Protein AF-A0A537BKF6-F1 (afdb_monomer)

Radius of gyration: 25.36 Å; Cα contacts (8 Å, |Δi|>4): 64; chains: 1; bounding box: 53×15×83 Å

Solvent-accessible surface area (backbone atoms only — not comparable to full-atom values): 5418 Å² total; per-residue (Å²): 111,71,69,60,54,54,53,51,53,52,52,52,53,51,52,51,57,51,52,52,51,50,52,53,34,53,50,29,45,52,51,20,50,52,35,44,48,53,31,52,53,46,51,52,50,51,61,65,56,69,58,73,54,93,86,20,57,80,49,71,56,97,90,40,78,39,70,37,67,67,43,53,52,52,51,52,52,51,52,54,52,45,52,56,29,46,55,48,20,51,50,28,45,48,54,27,61,76,62,108

Nearest PDB structures (foldseek):
  1fxk-assembly1_B  TM=7.213E-01  e=6.789E-01  Methanothermobacter thermautotrophicus
  2zqm-assembly1_A  TM=7.626E-01  e=1.080E+00  Thermococcus sp. JCM 11816
  2zdi-assembly1_B-2  TM=4.746E-01 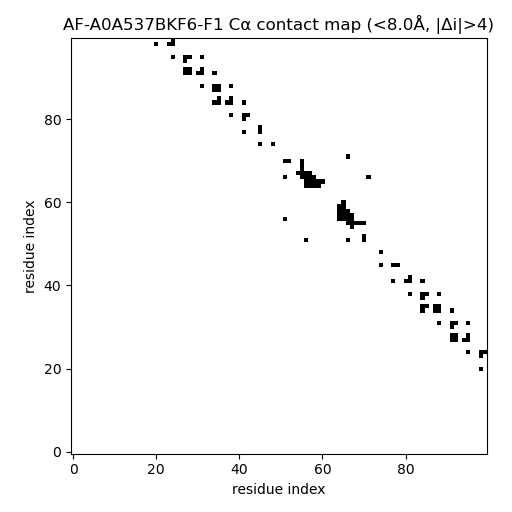 e=2.509E-01  Pyrococcus horikoshii
  3aei-assembly1_A  TM=4.182E-01  e=4.559E-01  Thermococcus sp. JCM 11816

pLDDT: mean 90.97, std 10.22, range [59.91, 98.69]

Mean predicted aligned error: 6.75 Å

Structure (mmCIF, N/CA/C/O backbone):
data_AF-A0A537BKF6-F1
#
_entry.id   AF-A0A537BKF6-F1
#
loop_
_atom_site.group_PDB
_atom_site.id
_atom_site.type_symbol
_atom_site.label_atom_id
_atom_site.label_alt_id
_atom_site.label_comp_id
_atom_site.label_asym_id
_atom_site.label_entity_id
_atom_site.label_seq_id
_atom_site.pdbx_PDB_ins_code
_atom_site.Cartn_x
_atom_site.Cartn_y
_atom_site.Cartn_z
_atom_site.occupancy
_atom_site.B_iso_or_equiv
_atom_site.auth_seq_id
_atom_site.auth_comp_id
_atom_site.auth_asym_id
_atom_site.auth_atom_id
_atom_site.pdbx_PDB_model_num
ATOM 1 N N . MET A 1 1 ? 32.869 -2.045 -50.449 1.00 62.41 1 MET A N 1
ATOM 2 C CA . MET A 1 1 ? 31.410 -1.801 -50.345 1.00 62.41 1 MET A CA 1
ATOM 3 C C . MET A 1 1 ? 30.706 -2.764 -49.386 1.00 62.41 1 MET A C 1
ATOM 5 O O . MET A 1 1 ? 30.147 -2.280 -48.417 1.00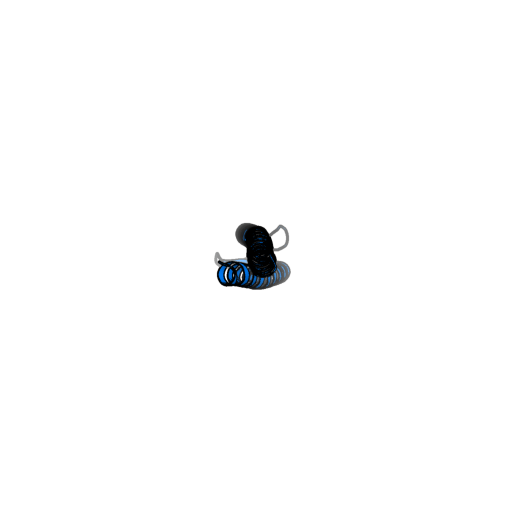 62.41 1 MET A O 1
ATOM 9 N N . LYS A 1 2 ? 30.803 -4.097 -49.542 1.00 59.91 2 LYS A N 1
ATOM 10 C CA . LYS A 1 2 ? 30.137 -5.064 -48.632 1.00 59.91 2 LYS A CA 1
ATOM 11 C C . LYS A 1 2 ? 30.490 -4.902 -47.138 1.00 59.91 2 LYS A C 1
ATOM 13 O O . LYS A 1 2 ? 29.599 -4.938 -46.305 1.00 59.91 2 LYS A O 1
ATOM 18 N N . ARG A 1 3 ? 31.760 -4.646 -46.792 1.00 63.97 3 ARG A N 1
ATOM 19 C CA . ARG A 1 3 ? 32.198 -4.458 -45.389 1.00 63.97 3 ARG A CA 1
ATOM 20 C C . ARG A 1 3 ? 31.597 -3.219 -44.705 1.00 63.97 3 ARG A C 1
ATOM 22 O O . ARG A 1 3 ? 31.298 -3.283 -43.524 1.00 63.97 3 ARG A O 1
ATOM 29 N N . LEU A 1 4 ? 31.377 -2.128 -45.445 1.00 68.06 4 LEU A N 1
ATOM 30 C CA . LEU A 1 4 ? 30.764 -0.905 -44.906 1.00 68.06 4 LEU A CA 1
ATOM 31 C C . LEU A 1 4 ? 29.270 -1.098 -44.619 1.00 68.06 4 LEU A C 1
ATOM 33 O O . LEU A 1 4 ? 28.790 -0.634 -43.595 1.00 68.06 4 LEU A O 1
ATOM 37 N N . VAL A 1 5 ? 28.562 -1.850 -45.468 1.00 69.75 5 VAL A N 1
ATOM 38 C CA . VAL A 1 5 ? 27.145 -2.192 -45.251 1.00 69.75 5 VAL A CA 1
ATOM 39 C C . VAL A 1 5 ? 26.969 -3.059 -43.999 1.00 69.75 5 VAL A C 1
ATOM 41 O O . VAL A 1 5 ? 26.078 -2.797 -43.201 1.00 69.75 5 VAL A O 1
ATOM 44 N N . PHE A 1 6 ? 27.853 -4.038 -43.772 1.00 65.94 6 PHE A N 1
ATOM 45 C CA . PHE A 1 6 ? 27.814 -4.869 -42.560 1.00 65.94 6 PHE A CA 1
ATOM 46 C C . PHE A 1 6 ? 28.073 -4.075 -41.272 1.00 65.94 6 PHE A C 1
ATOM 48 O O . PHE A 1 6 ? 27.378 -4.287 -40.283 1.00 65.94 6 PHE A O 1
ATOM 55 N N . VAL A 1 7 ? 29.031 -3.140 -41.281 1.00 71.38 7 VAL A N 1
ATOM 56 C CA . VAL A 1 7 ? 29.302 -2.268 -40.121 1.00 71.38 7 VAL A CA 1
ATOM 57 C C . VAL A 1 7 ? 28.112 -1.350 -39.833 1.00 71.38 7 VAL A C 1
ATOM 59 O O . VAL A 1 7 ? 27.737 -1.176 -38.678 1.00 71.38 7 VAL A O 1
ATOM 62 N N . PHE A 1 8 ? 27.474 -0.813 -40.875 1.00 72.12 8 PHE A N 1
ATOM 63 C CA . PHE A 1 8 ? 26.306 0.053 -40.722 1.00 72.12 8 PHE A CA 1
ATOM 64 C C . PHE A 1 8 ? 25.084 -0.700 -40.168 1.00 72.12 8 PHE A C 1
ATOM 66 O O . PHE A 1 8 ? 24.394 -0.186 -39.293 1.00 72.12 8 PHE A O 1
ATOM 73 N N . LEU A 1 9 ? 24.851 -1.940 -40.616 1.00 71.81 9 LEU A N 1
ATOM 74 C CA . LEU A 1 9 ? 23.779 -2.798 -40.095 1.00 71.81 9 LEU A CA 1
ATOM 75 C C . LEU A 1 9 ? 23.996 -3.184 -38.623 1.00 71.81 9 LEU A C 1
ATOM 77 O O . LEU A 1 9 ? 23.045 -3.179 -37.847 1.00 71.81 9 LEU A O 1
ATOM 81 N N . LEU A 1 10 ? 25.240 -3.466 -38.221 1.00 70.94 10 LEU A N 1
ATOM 82 C CA . LEU A 1 10 ? 25.589 -3.740 -36.821 1.00 70.94 10 LEU A CA 1
ATOM 83 C C . LEU A 1 10 ? 25.362 -2.518 -35.921 1.00 70.94 10 LEU A C 1
ATOM 85 O O . LEU A 1 10 ? 24.764 -2.652 -34.856 1.00 70.94 10 LEU A O 1
ATOM 89 N N . LEU A 1 11 ? 25.774 -1.326 -36.363 1.00 71.25 11 LEU A N 1
ATOM 90 C CA . LEU A 1 11 ? 25.553 -0.083 -35.617 1.00 71.25 11 LEU A CA 1
ATOM 91 C C . LEU A 1 11 ? 24.059 0.230 -35.460 1.00 71.25 11 LEU A C 1
ATOM 93 O O . LEU A 1 11 ? 23.609 0.543 -34.357 1.00 71.25 11 LEU A O 1
ATOM 97 N N . ALA A 1 12 ? 23.276 0.079 -36.530 1.00 72.31 12 ALA A N 1
ATOM 98 C CA . ALA A 1 12 ? 21.831 0.283 -36.484 1.00 72.31 12 ALA A CA 1
ATOM 99 C C . ALA A 1 12 ? 21.134 -0.698 -35.522 1.00 72.31 12 ALA A C 1
ATOM 101 O O . ALA A 1 12 ? 20.289 -0.281 -34.734 1.00 72.31 12 ALA A O 1
ATOM 102 N N . ALA A 1 13 ? 21.531 -1.977 -35.523 1.00 74.00 13 ALA A N 1
ATOM 103 C CA . ALA A 1 13 ? 20.989 -2.976 -34.601 1.00 74.00 13 ALA A CA 1
ATOM 104 C C . ALA A 1 13 ? 21.317 -2.654 -33.131 1.00 74.00 13 ALA A C 1
ATOM 106 O O . ALA A 1 13 ? 20.447 -2.754 -32.267 1.00 74.00 13 ALA A O 1
ATOM 107 N N . THR A 1 14 ? 22.544 -2.200 -32.840 1.00 78.69 14 THR A N 1
ATOM 108 C CA . THR A 1 14 ? 22.911 -1.788 -31.474 1.00 78.69 14 THR A CA 1
ATOM 109 C C . THR A 1 14 ? 22.127 -0.566 -31.004 1.00 78.69 14 THR A C 1
ATOM 111 O O . THR A 1 14 ? 21.655 -0.557 -29.869 1.00 78.69 14 THR A O 1
ATOM 114 N N . ALA A 1 15 ? 21.923 0.426 -31.877 1.00 76.81 15 ALA A N 1
ATOM 115 C CA . ALA A 1 15 ? 21.154 1.622 -31.553 1.00 76.81 15 ALA A CA 1
ATOM 116 C C . ALA A 1 15 ? 19.679 1.296 -31.269 1.00 76.81 15 ALA A C 1
ATOM 118 O O . ALA A 1 15 ? 19.124 1.802 -30.297 1.00 76.81 15 ALA A O 1
ATOM 119 N N . LEU A 1 16 ? 19.070 0.399 -32.055 1.00 79.06 16 LEU A N 1
ATOM 120 C CA . LEU A 1 16 ? 17.694 -0.044 -31.826 1.00 79.06 16 LEU A CA 1
ATOM 121 C C . LEU A 1 16 ? 17.551 -0.775 -30.480 1.00 79.06 16 LEU A C 1
ATOM 123 O O . LEU A 1 16 ? 16.690 -0.421 -29.682 1.00 79.06 16 LEU A O 1
ATOM 127 N N . SER A 1 17 ? 18.462 -1.706 -30.174 1.00 78.12 17 SER A N 1
ATOM 128 C CA . SER A 1 17 ? 18.454 -2.438 -28.895 1.00 78.12 17 SER A CA 1
ATOM 129 C C . SER A 1 17 ? 18.697 -1.546 -27.668 1.00 78.12 17 SER A C 1
ATOM 131 O O . SER A 1 17 ? 18.241 -1.846 -26.566 1.00 78.12 17 SER A O 1
ATOM 133 N N . ALA A 1 18 ? 19.444 -0.449 -27.832 1.00 79.06 18 ALA A N 1
ATOM 134 C CA . ALA A 1 18 ? 19.650 0.531 -26.773 1.00 79.06 18 ALA A CA 1
ATOM 135 C C . ALA A 1 18 ? 18.380 1.360 -26.535 1.00 79.06 18 ALA A C 1
ATOM 137 O O . ALA A 1 18 ? 18.016 1.586 -25.385 1.00 79.06 18 ALA A O 1
ATOM 138 N N . GLN A 1 19 ? 17.687 1.752 -27.608 1.00 83.38 19 GLN A N 1
ATOM 139 C CA . GLN A 1 19 ? 16.435 2.503 -27.526 1.00 83.38 19 GLN A CA 1
ATOM 140 C C . GLN A 1 19 ? 15.316 1.689 -26.861 1.00 83.38 19 GLN A C 1
ATOM 142 O O . GLN A 1 19 ? 14.604 2.217 -26.011 1.00 83.38 19 GLN A O 1
ATOM 147 N N .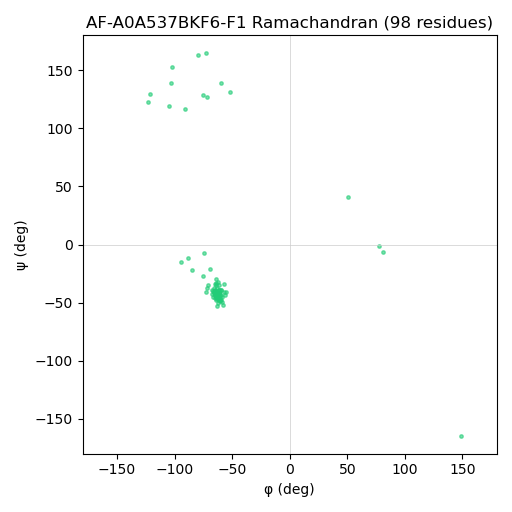 GLU A 1 20 ? 15.183 0.407 -27.210 1.00 86.12 20 GLU A N 1
ATOM 148 C CA . GLU A 1 20 ? 14.208 -0.500 -26.585 1.00 86.12 20 GLU A CA 1
ATOM 149 C C . GLU A 1 20 ? 14.470 -0.651 -25.082 1.00 86.12 20 GLU A C 1
ATOM 151 O O . GLU A 1 20 ? 13.561 -0.460 -24.280 1.00 86.12 20 GLU A O 1
ATOM 156 N N . ARG A 1 21 ? 15.731 -0.868 -24.678 1.00 86.75 21 ARG A N 1
ATOM 157 C CA . ARG A 1 21 ? 16.092 -0.952 -23.253 1.00 86.75 21 ARG A CA 1
ATOM 158 C C . ARG A 1 21 ? 15.810 0.332 -22.478 1.00 86.75 21 ARG A C 1
ATOM 160 O O . ARG A 1 21 ? 15.381 0.251 -21.334 1.00 86.75 21 ARG A O 1
ATOM 167 N N . MET A 1 22 ? 16.050 1.500 -23.077 1.00 87.06 22 MET A N 1
ATOM 168 C CA . MET A 1 22 ? 15.700 2.777 -22.445 1.00 87.06 22 MET A CA 1
ATOM 169 C C . MET A 1 22 ? 14.185 2.907 -22.255 1.00 87.06 22 MET A C 1
ATOM 171 O O . MET A 1 22 ? 13.745 3.279 -21.174 1.00 87.06 22 MET A O 1
ATOM 175 N N . SER A 1 23 ? 13.393 2.528 -23.263 1.00 92.44 23 SER A N 1
ATOM 176 C CA . SER A 1 23 ? 11.929 2.528 -23.161 1.00 92.44 23 SER A CA 1
ATOM 177 C C . SER A 1 23 ? 11.418 1.566 -22.082 1.00 92.44 23 SER A C 1
ATOM 179 O O . SER A 1 23 ? 10.508 1.916 -21.334 1.00 92.44 23 SER A O 1
ATOM 181 N N . ASP A 1 24 ? 11.996 0.368 -21.985 1.00 94.50 24 ASP A N 1
ATOM 182 C CA . ASP A 1 24 ? 11.634 -0.617 -20.960 1.00 94.50 24 ASP A CA 1
ATOM 183 C C . ASP A 1 24 ? 12.002 -0.137 -19.550 1.00 94.50 24 ASP A C 1
ATOM 185 O O . ASP A 1 24 ? 11.256 -0.371 -18.596 1.00 94.50 24 ASP A O 1
ATOM 189 N N . LEU A 1 25 ? 13.141 0.549 -19.414 1.0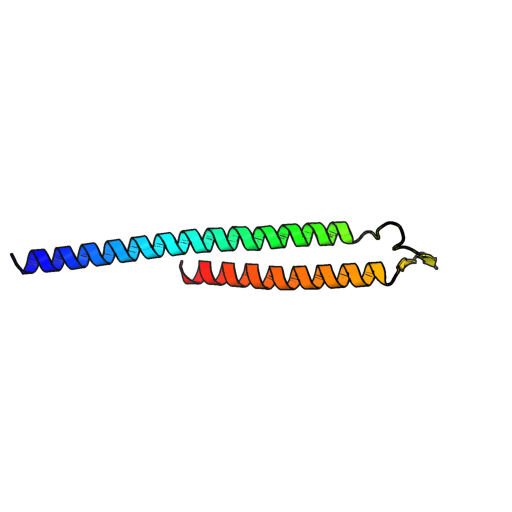0 96.44 25 LEU A N 1
ATOM 190 C CA . LEU A 1 25 ? 13.592 1.130 -18.153 1.00 96.44 25 LEU A CA 1
ATOM 191 C C . LEU A 1 25 ? 12.666 2.264 -17.692 1.00 96.44 25 LEU A C 1
ATOM 193 O O . LEU A 1 25 ? 12.286 2.286 -16.520 1.00 96.44 25 LEU A O 1
ATOM 197 N N . ASP A 1 26 ? 12.285 3.169 -18.598 1.00 96.75 26 ASP A N 1
ATOM 198 C CA . ASP A 1 26 ? 11.358 4.270 -18.307 1.00 96.75 26 ASP A CA 1
ATOM 199 C C . ASP A 1 26 ? 9.979 3.735 -17.897 1.00 96.75 26 ASP A C 1
ATOM 201 O O . ASP A 1 26 ? 9.403 4.184 -16.904 1.00 96.75 26 ASP A O 1
ATOM 205 N N . GLN A 1 27 ? 9.476 2.713 -18.599 1.00 97.44 27 GLN A N 1
ATOM 206 C CA . GLN A 1 27 ? 8.220 2.062 -18.233 1.00 97.44 27 GLN A CA 1
ATOM 207 C C . GLN A 1 27 ? 8.307 1.403 -16.850 1.00 97.44 27 GLN A C 1
ATOM 209 O O . GLN A 1 27 ? 7.421 1.596 -16.021 1.00 97.44 27 GLN A O 1
ATOM 214 N N . ALA A 1 28 ? 9.383 0.661 -16.569 1.00 97.75 28 ALA A N 1
ATOM 215 C CA . ALA A 1 28 ? 9.562 0.012 -15.272 1.00 97.75 28 ALA A CA 1
ATOM 216 C C . ALA A 1 28 ? 9.700 1.023 -14.122 1.00 97.75 28 ALA A C 1
ATOM 218 O O . ALA A 1 28 ? 9.237 0.755 -13.011 1.00 97.75 28 ALA A O 1
ATOM 219 N N . TYR A 1 29 ? 10.304 2.186 -14.381 1.00 98.00 29 TYR A N 1
ATOM 220 C CA . TYR A 1 29 ? 10.340 3.287 -13.424 1.00 98.00 29 TYR A CA 1
ATOM 221 C C . TYR A 1 29 ? 8.936 3.827 -13.128 1.00 98.00 29 TYR A C 1
ATOM 223 O O . TYR A 1 29 ? 8.579 3.987 -11.959 1.00 98.00 29 TYR A O 1
ATOM 231 N N . GLU A 1 30 ? 8.127 4.084 -14.160 1.00 98.38 30 GLU A N 1
ATOM 232 C CA . GLU A 1 30 ? 6.758 4.573 -13.977 1.00 98.38 30 GLU A CA 1
ATOM 233 C C . GLU A 1 30 ? 5.873 3.553 -13.252 1.00 98.38 30 GLU A C 1
ATOM 235 O O . GLU A 1 30 ? 5.142 3.931 -12.335 1.00 98.38 30 GLU A O 1
ATOM 240 N N . ASP A 1 31 ? 5.999 2.264 -13.576 1.00 98.00 31 ASP A N 1
ATOM 241 C CA . ASP A 1 31 ? 5.295 1.185 -12.876 1.00 98.00 31 ASP A CA 1
ATOM 242 C C . ASP A 1 31 ? 5.674 1.158 -11.383 1.00 98.00 31 ASP A C 1
ATOM 244 O O . ASP A 1 31 ? 4.803 1.143 -10.509 1.00 98.00 31 ASP A O 1
ATOM 248 N N . ALA A 1 32 ? 6.974 1.231 -11.070 1.00 98.38 32 ALA A N 1
ATOM 249 C CA . ALA A 1 32 ? 7.459 1.287 -9.691 1.00 98.38 32 ALA A CA 1
ATOM 250 C C . ALA A 1 32 ? 6.953 2.534 -8.955 1.00 98.38 32 ALA A C 1
ATOM 252 O O . ALA A 1 32 ? 6.524 2.452 -7.801 1.00 98.38 32 ALA A O 1
ATOM 253 N N . ARG A 1 33 ? 6.942 3.692 -9.624 1.00 98.44 33 ARG A N 1
ATOM 254 C CA . ARG A 1 33 ? 6.398 4.932 -9.066 1.00 98.44 33 ARG A CA 1
ATOM 255 C C . ARG A 1 33 ? 4.916 4.775 -8.726 1.00 98.44 33 ARG A C 1
ATOM 257 O O . ARG A 1 33 ? 4.517 5.155 -7.628 1.00 98.44 33 ARG A O 1
ATOM 264 N N . VAL A 1 34 ? 4.111 4.224 -9.636 1.00 98.50 34 VAL A N 1
ATOM 265 C CA . VAL A 1 34 ? 2.665 4.035 -9.443 1.00 98.50 34 VAL A CA 1
ATOM 266 C C . VAL A 1 34 ? 2.379 3.081 -8.284 1.00 98.50 34 VAL A C 1
ATOM 268 O O . VAL A 1 34 ? 1.657 3.462 -7.359 1.00 98.50 34 VAL A O 1
ATOM 271 N N . GLU A 1 35 ? 2.970 1.886 -8.280 1.00 98.31 35 GLU A N 1
ATOM 272 C CA . GLU A 1 35 ? 2.700 0.877 -7.245 1.00 98.31 35 GLU A CA 1
ATOM 273 C C . GLU A 1 35 ? 3.175 1.334 -5.861 1.00 98.31 35 GLU A C 1
ATOM 275 O O . GLU A 1 35 ? 2.470 1.174 -4.862 1.00 98.31 35 GLU A O 1
ATOM 280 N N . CYS A 1 36 ? 4.337 1.985 -5.777 1.00 98.44 36 CYS A N 1
ATOM 281 C CA . CYS A 1 36 ? 4.843 2.477 -4.500 1.00 98.44 36 CYS A CA 1
ATOM 282 C C . CYS A 1 36 ? 4.104 3.733 -4.007 1.00 98.44 36 CYS A C 1
ATOM 284 O O . CYS A 1 36 ? 4.015 3.951 -2.797 1.00 98.44 36 CYS A O 1
ATOM 286 N N . THR A 1 37 ? 3.529 4.551 -4.896 1.00 98.56 37 THR A N 1
ATOM 287 C CA . THR A 1 37 ? 2.573 5.595 -4.489 1.00 98.56 37 THR A CA 1
ATOM 288 C C . THR A 1 37 ? 1.283 4.973 -3.954 1.00 98.56 37 THR A C 1
ATOM 290 O O . THR A 1 37 ? 0.814 5.394 -2.898 1.00 98.56 37 THR A O 1
ATOM 293 N N . ALA A 1 38 ? 0.752 3.934 -4.604 1.00 97.81 38 ALA A N 1
ATOM 294 C CA . ALA A 1 38 ? -0.444 3.238 -4.131 1.00 97.81 38 ALA A CA 1
ATOM 295 C C . ALA A 1 38 ? -0.243 2.602 -2.742 1.00 97.81 38 ALA A C 1
ATOM 297 O O . ALA A 1 38 ? -1.137 2.676 -1.896 1.00 97.81 38 ALA A O 1
ATOM 298 N N . LEU A 1 39 ? 0.942 2.036 -2.473 1.00 98.62 39 LEU A N 1
ATOM 299 C CA . LEU A 1 39 ? 1.315 1.556 -1.139 1.00 98.62 39 LEU A CA 1
ATOM 300 C C . LEU A 1 39 ? 1.258 2.684 -0.098 1.00 98.62 39 LEU A C 1
ATOM 302 O O . LEU A 1 39 ? 0.605 2.525 0.931 1.00 98.62 39 LEU A O 1
ATOM 306 N N . LYS A 1 40 ? 1.873 3.840 -0.376 1.00 98.38 40 LYS A N 1
ATOM 307 C CA . LYS A 1 40 ? 1.857 4.993 0.544 1.00 98.38 40 LYS A CA 1
ATOM 308 C C . LYS A 1 40 ? 0.441 5.491 0.832 1.00 98.38 40 LYS A C 1
ATOM 3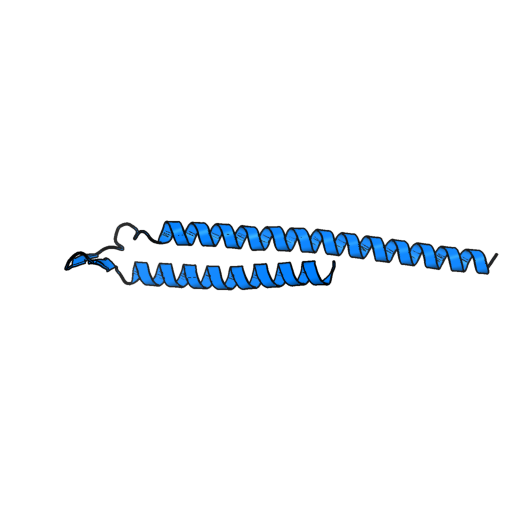10 O O . LYS A 1 40 ? 0.124 5.830 1.972 1.00 98.38 40 LYS A O 1
ATOM 315 N N . ASP A 1 41 ? -0.423 5.509 -0.178 1.00 98.00 41 ASP A N 1
ATOM 316 C CA . ASP A 1 41 ? -1.824 5.895 -0.006 1.00 98.00 41 ASP A CA 1
ATOM 317 C C . ASP A 1 41 ? -2.576 4.906 0.896 1.00 98.00 41 ASP A C 1
ATOM 319 O O . ASP A 1 41 ? -3.375 5.317 1.741 1.00 98.00 41 ASP A O 1
ATOM 323 N N . LEU A 1 42 ? -2.314 3.602 0.762 1.00 98.06 42 LEU A N 1
ATOM 324 C CA . LEU A 1 42 ? -2.877 2.579 1.648 1.00 98.06 42 LEU A CA 1
ATOM 325 C C . LEU A 1 42 ? -2.330 2.683 3.075 1.00 98.06 42 LEU A C 1
ATOM 327 O O . LEU A 1 42 ? -3.103 2.558 4.026 1.00 98.06 42 LEU A O 1
ATOM 331 N N . GLU A 1 43 ? -1.042 2.980 3.252 1.00 98.19 43 GLU A N 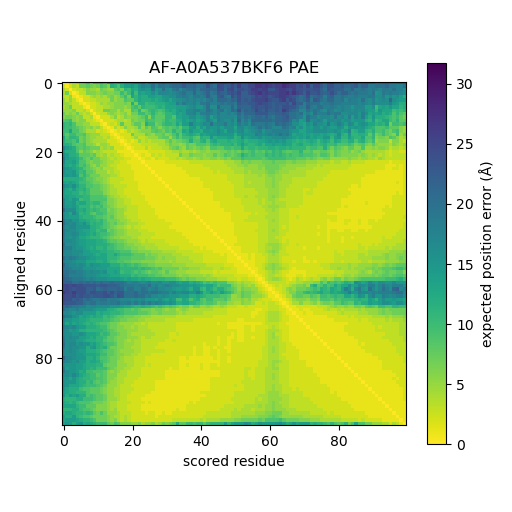1
ATOM 332 C CA . GLU A 1 43 ? -0.443 3.221 4.571 1.00 98.19 43 GLU A CA 1
ATOM 333 C C . GLU A 1 43 ? -1.104 4.416 5.267 1.00 98.19 43 GLU A C 1
ATOM 335 O O . GLU A 1 43 ? -1.482 4.328 6.440 1.00 98.19 43 GLU A O 1
ATOM 340 N N . ALA A 1 44 ? -1.341 5.503 4.526 1.00 97.88 44 ALA A N 1
ATOM 341 C CA . ALA A 1 44 ? -2.061 6.668 5.027 1.00 97.88 44 ALA A CA 1
ATOM 342 C C . ALA A 1 44 ? -3.509 6.326 5.413 1.00 97.88 44 ALA A C 1
ATOM 344 O O . ALA A 1 44 ? -3.978 6.725 6.483 1.00 97.88 44 ALA A O 1
ATOM 345 N N . ARG A 1 45 ? -4.215 5.544 4.584 1.00 95.81 45 ARG A N 1
ATOM 346 C CA . ARG A 1 45 ? -5.574 5.065 4.893 1.00 95.81 45 ARG A CA 1
ATOM 347 C C . ARG A 1 45 ? -5.596 4.193 6.142 1.00 95.81 45 ARG A C 1
ATOM 349 O O . ARG A 1 45 ? -6.497 4.352 6.961 1.00 95.81 45 ARG A O 1
ATOM 356 N N . ARG A 1 46 ? -4.615 3.306 6.320 1.00 96.88 46 ARG A N 1
ATOM 357 C CA . ARG A 1 46 ? -4.494 2.469 7.520 1.00 96.88 46 ARG A CA 1
ATOM 358 C C . ARG A 1 46 ? -4.278 3.309 8.770 1.00 96.88 46 ARG A C 1
ATOM 360 O O . ARG A 1 46 ? -4.895 3.026 9.793 1.00 96.88 46 ARG A O 1
ATOM 367 N N . GLU A 1 47 ? -3.437 4.339 8.707 1.00 96.69 47 GLU A N 1
ATOM 368 C CA . GLU A 1 47 ? -3.210 5.218 9.858 1.00 96.69 47 GLU A CA 1
ATOM 369 C C . GLU A 1 47 ? -4.489 5.972 10.245 1.00 96.69 47 GLU A C 1
ATOM 371 O O . GLU A 1 47 ? -4.880 5.977 11.411 1.00 96.69 47 GLU A O 1
ATOM 376 N N . GLN A 1 48 ? -5.206 6.518 9.260 1.00 95.44 48 GLN A N 1
ATOM 377 C CA . GLN A 1 48 ? -6.510 7.160 9.474 1.00 95.44 48 GLN A CA 1
ATOM 378 C C . GLN A 1 48 ? -7.556 6.179 10.024 1.00 95.44 48 GLN A C 1
ATOM 380 O O . GLN A 1 48 ? -8.401 6.542 10.839 1.00 95.44 48 GLN A O 1
ATOM 385 N N . ALA A 1 49 ? -7.482 4.918 9.603 1.00 95.00 49 ALA A N 1
ATOM 386 C CA . ALA A 1 49 ? -8.390 3.854 9.997 1.00 95.00 49 ALA A CA 1
ATOM 387 C C . ALA A 1 49 ? -8.185 3.332 11.426 1.00 95.00 49 ALA A C 1
ATOM 389 O O . ALA A 1 49 ? -9.011 2.521 11.861 1.00 95.00 49 ALA A O 1
ATOM 390 N N . ARG A 1 50 ? -7.129 3.758 12.140 1.00 94.25 50 ARG A N 1
ATOM 391 C CA . ARG A 1 50 ? -6.871 3.367 13.538 1.00 94.25 50 ARG A CA 1
ATOM 392 C C . ARG A 1 50 ? -7.970 3.832 14.482 1.00 94.25 50 ARG A C 1
ATOM 394 O O . ARG A 1 50 ? -8.254 3.145 15.460 1.00 94.25 50 ARG A O 1
ATOM 401 N N . GLU A 1 51 ? -8.587 4.976 14.196 1.00 94.25 51 GLU A N 1
ATOM 402 C CA . GLU A 1 51 ? -9.749 5.412 14.959 1.00 94.25 51 GLU A CA 1
ATOM 403 C C . GLU A 1 51 ? -10.979 4.582 14.538 1.00 94.25 51 GLU A C 1
ATOM 405 O O . GLU A 1 51 ? -11.270 4.447 13.343 1.00 94.25 51 GLU A O 1
ATOM 410 N N . PRO A 1 52 ? -11.711 3.988 15.495 1.00 94.38 52 PRO A N 1
ATOM 411 C CA . PRO A 1 52 ? -12.965 3.309 15.207 1.00 94.38 52 PRO A CA 1
ATOM 412 C C . PRO A 1 52 ? -13.998 4.255 14.593 1.00 94.38 52 PRO A C 1
ATOM 414 O O . PRO A 1 52 ? -14.195 5.377 15.057 1.00 94.38 52 PRO A O 1
ATOM 417 N N . LEU A 1 53 ? -14.726 3.765 13.594 1.00 94.62 53 LEU A N 1
ATOM 418 C CA . LEU A 1 53 ? -15.844 4.492 13.004 1.00 94.62 53 LEU A CA 1
ATOM 419 C C . LEU A 1 53 ? -17.061 4.505 13.951 1.00 94.62 53 LEU A C 1
ATOM 421 O O . LEU A 1 53 ? -17.153 3.693 14.882 1.00 94.62 53 LEU A O 1
ATOM 425 N N . PRO A 1 54 ? -18.054 5.380 13.708 1.00 93.25 54 PRO A N 1
ATOM 426 C CA . PRO A 1 54 ? -19.323 5.322 14.422 1.00 93.25 54 PRO A CA 1
ATOM 427 C C . PRO A 1 54 ? -19.948 3.919 14.369 1.00 93.25 54 PRO A C 1
ATOM 429 O O . PRO A 1 54 ? -20.033 3.291 13.313 1.00 93.25 54 PRO A O 1
ATOM 432 N N . GLY A 1 55 ? -20.371 3.415 15.531 1.00 92.75 55 GLY A N 1
ATOM 433 C CA . GLY A 1 55 ? -20.934 2.068 15.680 1.00 92.75 55 GLY A CA 1
ATOM 434 C C . GLY A 1 55 ? -19.901 0.942 15.783 1.00 92.75 55 GLY A C 1
ATOM 435 O O . GLY A 1 55 ? -20.274 -0.186 16.084 1.00 92.75 55 GLY A O 1
ATOM 436 N N . GLU A 1 56 ? -18.609 1.223 15.597 1.00 94.94 56 GLU A N 1
ATOM 437 C CA . GLU A 1 56 ? -17.553 0.226 15.796 1.00 94.94 56 GLU A CA 1
ATOM 438 C C . GLU A 1 56 ? -17.022 0.175 17.234 1.00 94.94 56 GLU A C 1
ATOM 440 O O . GLU A 1 56 ? -16.318 -0.768 17.604 1.00 94.94 56 GLU A O 1
ATOM 445 N N . ARG A 1 57 ? -17.380 1.167 18.052 1.00 95.00 57 ARG A N 1
ATOM 446 C CA . ARG A 1 57 ? -17.040 1.280 19.471 1.00 95.00 57 ARG A CA 1
ATOM 447 C C . ARG A 1 57 ? -18.268 0.941 20.316 1.00 95.00 57 ARG A C 1
ATOM 449 O O . ARG A 1 57 ? -19.281 1.627 20.233 1.00 95.00 57 ARG A O 1
ATOM 456 N N . LEU A 1 58 ? -18.158 -0.094 21.149 1.00 90.44 58 LEU A N 1
ATOM 457 C CA . LEU A 1 58 ? -19.219 -0.516 22.077 1.00 90.44 58 LEU A CA 1
ATOM 458 C C . LEU A 1 58 ? -19.193 0.257 23.401 1.00 90.44 58 LEU A C 1
ATOM 460 O O . LEU A 1 58 ? -20.191 0.304 24.110 1.00 90.44 58 LEU A O 1
ATOM 464 N N . GLY A 1 59 ? -18.046 0.836 23.754 1.00 88.12 59 GLY A N 1
ATOM 465 C CA . GLY A 1 59 ? -17.863 1.604 24.982 1.00 88.12 59 GLY A CA 1
ATOM 466 C C . GLY A 1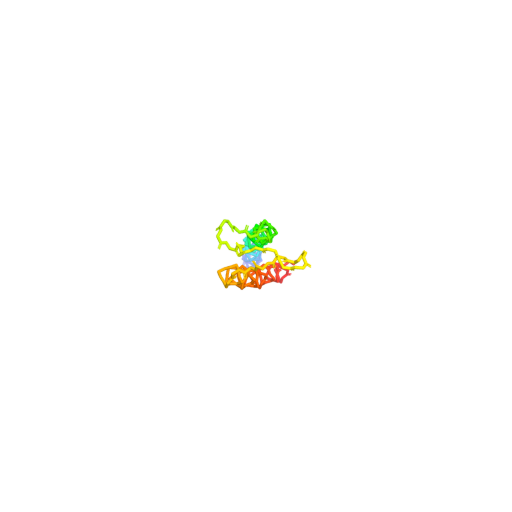 59 ? -16.440 1.493 25.514 1.00 88.12 59 GLY A C 1
ATOM 467 O O . GLY A 1 59 ? -15.537 1.038 24.810 1.00 88.12 59 GLY A O 1
ATOM 468 N N . THR A 1 60 ? -16.253 1.885 26.769 1.00 86.88 60 THR A N 1
ATOM 469 C CA . THR A 1 60 ? -14.965 1.816 27.469 1.00 86.88 60 THR A CA 1
ATOM 470 C C . THR A 1 60 ? -15.131 0.957 28.722 1.00 86.88 60 THR A C 1
ATOM 472 O O . THR A 1 60 ? -16.052 1.181 29.500 1.00 86.88 60 THR A O 1
ATOM 475 N N . VAL A 1 61 ? -14.253 -0.025 28.933 1.00 83.38 61 VAL A N 1
ATOM 476 C CA . VAL A 1 61 ? -14.217 -0.873 30.137 1.00 83.38 61 VAL A CA 1
ATOM 477 C C . VAL A 1 61 ? -12.832 -0.746 30.761 1.00 83.38 61 VAL A C 1
ATOM 479 O O . VAL A 1 61 ? -11.832 -0.989 30.089 1.00 83.38 61 VAL A O 1
ATOM 482 N N . ALA A 1 62 ? -12.763 -0.331 32.031 1.00 85.31 62 ALA A N 1
ATOM 483 C CA . ALA A 1 62 ? -11.505 -0.112 32.759 1.00 85.31 62 ALA A CA 1
ATOM 484 C C . ALA A 1 62 ? -10.488 0.775 31.999 1.00 85.31 62 ALA A C 1
ATOM 486 O O . ALA A 1 62 ? -9.296 0.479 31.948 1.00 85.31 62 ALA A O 1
ATOM 487 N N . GLY A 1 63 ? -10.969 1.839 31.343 1.00 84.44 63 GLY A N 1
ATOM 488 C CA . GLY A 1 63 ? -10.132 2.756 30.556 1.00 84.44 63 GLY A CA 1
ATOM 489 C C . GLY A 1 63 ? -9.704 2.234 29.177 1.00 84.44 63 GLY A C 1
ATOM 490 O O . GLY A 1 63 ? -9.053 2.964 28.436 1.00 84.44 63 GLY A O 1
ATOM 491 N N . LYS A 1 64 ? -10.090 1.009 28.792 1.00 85.00 64 LYS A N 1
ATOM 492 C CA . LYS A 1 64 ? -9.821 0.437 27.463 1.00 85.00 64 LYS A CA 1
ATOM 493 C C . LYS A 1 64 ? -11.065 0.473 26.584 1.00 85.00 64 LYS A C 1
ATOM 495 O O . LYS A 1 64 ? -12.168 0.172 27.033 1.00 85.00 64 LYS A O 1
ATOM 500 N N . SER A 1 65 ? -10.877 0.811 25.313 1.00 87.31 65 SER A N 1
ATOM 501 C CA . SER A 1 65 ? -11.952 0.825 24.317 1.00 87.31 65 SER A CA 1
ATOM 502 C C . SER A 1 65 ? -12.370 -0.602 23.964 1.00 87.31 65 SER A C 1
ATOM 504 O O . SER A 1 65 ? -11.527 -1.410 23.580 1.00 87.31 65 SER A O 1
ATOM 506 N N . ARG A 1 66 ? -13.666 -0.913 24.052 1.00 92.75 66 ARG A N 1
ATOM 507 C CA . ARG A 1 66 ? -14.231 -2.162 23.534 1.00 92.75 66 ARG A CA 1
ATOM 508 C C . ARG A 1 66 ? -14.691 -1.935 22.100 1.00 92.75 66 ARG A C 1
ATOM 510 O O . ARG A 1 66 ? -15.594 -1.133 21.856 1.00 92.75 66 ARG A O 1
ATOM 517 N N . LEU A 1 67 ? -14.064 -2.646 21.173 1.00 95.38 67 LEU A N 1
ATOM 518 C CA . LEU A 1 67 ? -14.341 -2.549 19.744 1.00 95.38 67 LEU A CA 1
ATOM 519 C C . LEU A 1 67 ? -15.202 -3.725 19.283 1.00 95.38 67 LEU A C 1
ATOM 521 O O . LEU A 1 67 ? -15.208 -4.794 19.894 1.00 95.38 67 LEU A O 1
ATOM 525 N N . THR A 1 68 ? -15.969 -3.489 18.230 1.00 95.88 68 THR A N 1
ATOM 526 C CA . THR A 1 68 ? -16.800 -4.498 17.567 1.00 95.88 68 THR A CA 1
ATOM 527 C C . THR A 1 68 ? -15.972 -5.376 16.636 1.00 95.88 68 THR A C 1
ATOM 529 O O . THR A 1 68 ? -14.898 -4.987 16.186 1.00 95.88 68 THR A O 1
ATOM 532 N N . GLU A 1 69 ? -16.525 -6.525 16.256 1.00 95.75 69 GLU A N 1
ATOM 533 C CA . GLU A 1 69 ? -15.975 -7.366 15.189 1.00 95.75 69 GLU A CA 1
ATOM 534 C C . GLU A 1 69 ? -15.843 -6.615 13.856 1.00 95.75 69 GLU A C 1
ATOM 536 O O . GLU A 1 69 ? -14.861 -6.799 13.146 1.00 95.75 69 GLU A O 1
ATOM 541 N N . LYS A 1 70 ? -16.765 -5.688 13.557 1.00 96.06 70 LYS A N 1
ATOM 542 C CA . LYS A 1 70 ? -16.708 -4.846 12.353 1.00 96.06 70 LYS A CA 1
ATOM 543 C C . LYS A 1 70 ? -15.408 -4.038 12.263 1.00 96.06 70 LYS A C 1
ATOM 545 O O . LYS A 1 70 ? -14.828 -3.963 11.183 1.00 96.06 70 LYS A O 1
ATOM 550 N N . TYR A 1 71 ? -14.935 -3.483 13.384 1.00 96.94 71 TYR A N 1
ATOM 551 C CA . TYR A 1 71 ? -13.632 -2.814 13.434 1.00 96.94 71 TYR A CA 1
ATOM 552 C C . TYR A 1 71 ? -12.518 -3.775 13.019 1.00 96.94 71 TYR A C 1
ATOM 554 O O . TYR A 1 71 ? -11.740 -3.465 12.124 1.00 96.94 71 TYR A O 1
ATOM 562 N N . PHE A 1 72 ? -12.462 -4.951 13.649 1.00 96.88 72 PHE A N 1
ATOM 563 C CA . PHE A 1 72 ? -11.395 -5.923 13.414 1.00 96.88 72 PHE A CA 1
ATOM 564 C C . PHE A 1 72 ? -11.419 -6.483 11.992 1.00 96.88 72 PHE A C 1
ATOM 566 O O . PHE A 1 72 ? -10.366 -6.575 11.372 1.00 96.88 72 PHE A O 1
ATOM 573 N N . ALA A 1 73 ? -12.598 -6.774 11.440 1.00 97.25 73 ALA A N 1
ATOM 574 C CA . ALA A 1 73 ? -12.745 -7.199 10.052 1.00 97.25 73 ALA A CA 1
ATOM 575 C C . ALA A 1 73 ? -12.212 -6.136 9.078 1.00 97.25 73 ALA A C 1
ATOM 577 O O . ALA A 1 73 ? -11.466 -6.452 8.156 1.00 97.25 73 ALA A O 1
ATOM 578 N N . ARG A 1 74 ? -12.526 -4.856 9.322 1.00 97.12 74 ARG A N 1
ATOM 579 C CA . ARG A 1 74 ? -12.006 -3.741 8.521 1.00 97.12 74 ARG A CA 1
ATOM 580 C C . ARG A 1 74 ? -10.488 -3.595 8.646 1.00 97.12 74 ARG A C 1
ATOM 582 O O . ARG A 1 74 ? -9.835 -3.359 7.636 1.00 97.12 74 ARG A O 1
ATOM 589 N N . GLN A 1 75 ? -9.928 -3.738 9.850 1.00 97.94 75 GLN A N 1
ATOM 590 C CA . GLN A 1 75 ? -8.471 -3.722 10.033 1.00 97.94 75 GLN A CA 1
ATOM 591 C C . GLN A 1 75 ? -7.801 -4.877 9.281 1.00 97.94 75 GLN A C 1
ATOM 593 O O . GLN A 1 75 ? -6.829 -4.641 8.575 1.00 97.94 75 GLN A O 1
ATOM 598 N N . ALA A 1 76 ? -8.357 -6.089 9.359 1.00 97.81 76 ALA A N 1
ATOM 599 C CA . ALA A 1 76 ? -7.818 -7.255 8.664 1.00 97.81 76 ALA A CA 1
ATOM 600 C C . ALA A 1 76 ? -7.814 -7.072 7.136 1.00 97.81 76 ALA A C 1
ATOM 602 O O . ALA A 1 76 ? -6.826 -7.392 6.481 1.00 97.81 76 ALA A O 1
ATOM 603 N N . MET A 1 77 ? -8.882 -6.498 6.567 1.00 97.44 77 MET A N 1
ATOM 604 C CA . MET A 1 77 ? -8.920 -6.166 5.137 1.00 97.44 77 MET A CA 1
ATOM 605 C C . MET A 1 77 ? -7.842 -5.143 4.756 1.00 97.44 77 MET A C 1
ATOM 607 O O . MET A 1 77 ? -7.137 -5.335 3.772 1.00 97.44 77 MET A O 1
ATOM 611 N N . LEU A 1 78 ? -7.669 -4.086 5.557 1.00 97.38 78 LEU A N 1
ATOM 612 C CA . LEU A 1 78 ? -6.631 -3.079 5.314 1.00 97.38 78 LEU A CA 1
ATOM 613 C C . LEU A 1 78 ? -5.216 -3.666 5.403 1.00 97.38 78 LEU A C 1
ATOM 615 O O . LEU A 1 78 ? -4.344 -3.274 4.633 1.00 97.38 78 LEU A O 1
ATOM 619 N N . GLU A 1 79 ? -4.981 -4.594 6.330 1.00 97.44 79 GLU A N 1
ATOM 620 C CA . GLU A 1 79 ? -3.703 -5.301 6.452 1.00 97.44 79 GLU A CA 1
ATOM 621 C C . GLU A 1 79 ? -3.430 -6.190 5.232 1.00 97.44 79 GLU A C 1
ATOM 623 O O . GLU A 1 79 ? -2.319 -6.173 4.705 1.00 97.44 79 GLU A O 1
ATOM 628 N N . GLN A 1 80 ? -4.443 -6.898 4.728 1.00 98.19 80 GLN A N 1
ATOM 629 C CA . GLN A 1 80 ? -4.324 -7.698 3.508 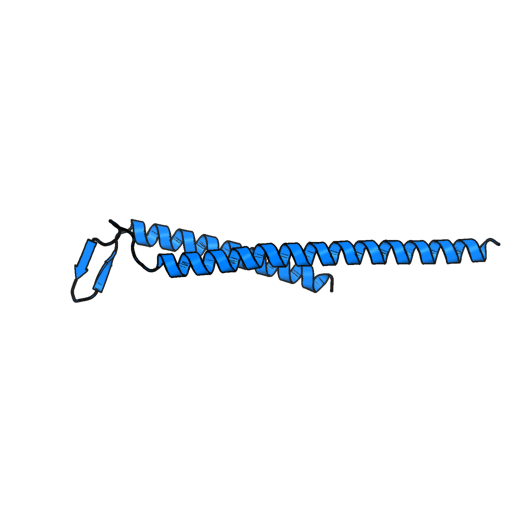1.00 98.19 80 GLN A CA 1
ATOM 630 C C . GLN A 1 80 ? -4.042 -6.834 2.266 1.00 98.19 80 GLN A C 1
ATOM 632 O O . GLN A 1 80 ? -3.194 -7.188 1.439 1.00 98.19 80 GLN A O 1
ATOM 637 N N . ASP A 1 81 ? -4.727 -5.696 2.138 1.00 97.75 81 ASP A N 1
ATOM 638 C CA . ASP A 1 81 ? -4.509 -4.747 1.043 1.00 97.75 81 ASP A CA 1
ATOM 639 C C . ASP A 1 81 ? -3.089 -4.165 1.087 1.00 97.75 81 ASP A C 1
ATOM 641 O O . ASP A 1 81 ? -2.436 -4.039 0.047 1.00 97.75 81 ASP A O 1
ATOM 645 N N . LEU A 1 82 ? -2.595 -3.849 2.290 1.00 98.31 82 LEU A N 1
ATOM 646 C CA . LEU A 1 82 ? -1.234 -3.364 2.513 1.00 98.31 82 LEU A CA 1
ATOM 647 C C . LEU A 1 82 ? -0.177 -4.395 2.132 1.00 98.31 82 LEU A C 1
ATOM 649 O O . LEU A 1 82 ? 0.792 -4.033 1.469 1.00 98.31 82 LEU A O 1
ATOM 653 N N . GLU A 1 83 ? -0.353 -5.654 2.532 1.00 98.31 83 GLU A N 1
ATOM 654 C CA . GLU A 1 83 ? 0.587 -6.718 2.173 1.00 98.31 83 GLU A CA 1
ATOM 655 C C . GLU A 1 83 ? 0.657 -6.883 0.656 1.00 98.31 83 GLU A C 1
ATOM 657 O O . GLU A 1 83 ? 1.726 -6.798 0.056 1.00 98.31 83 GLU A O 1
ATOM 662 N N . SER A 1 84 ? -0.509 -6.971 0.016 1.00 98.25 84 SER A N 1
ATOM 663 C CA . SER A 1 84 ? -0.600 -7.098 -1.438 1.00 98.25 84 SER A CA 1
ATOM 664 C C . SER A 1 84 ? 0.046 -5.906 -2.158 1.00 98.25 84 SER A C 1
ATOM 666 O O . SER A 1 84 ? 0.677 -6.068 -3.201 1.00 98.25 84 SER A O 1
ATOM 668 N N . ALA A 1 85 ? -0.120 -4.686 -1.637 1.00 98.38 85 ALA A N 1
ATOM 669 C CA . ALA A 1 85 ? 0.500 -3.488 -2.203 1.00 98.38 85 ALA A CA 1
ATOM 670 C C . ALA A 1 85 ? 2.015 -3.440 -1.981 1.00 98.38 85 ALA A C 1
ATOM 672 O O . ALA A 1 85 ? 2.742 -2.979 -2.864 1.00 98.38 85 ALA A O 1
ATOM 673 N N . ARG A 1 86 ? 2.498 -3.942 -0.840 1.00 98.62 86 ARG A N 1
ATOM 674 C CA . ARG A 1 86 ? 3.930 -4.071 -0.570 1.00 98.62 86 ARG A CA 1
ATOM 675 C C . ARG A 1 86 ? 4.577 -5.015 -1.568 1.00 98.62 86 ARG A C 1
ATOM 677 O O . ARG A 1 86 ? 5.533 -4.613 -2.222 1.00 98.62 86 ARG A O 1
ATOM 684 N N . GLU A 1 87 ? 4.003 -6.199 -1.756 1.00 98.62 87 GLU A N 1
ATOM 685 C CA . GLU A 1 87 ? 4.498 -7.178 -2.726 1.00 98.62 87 GLU A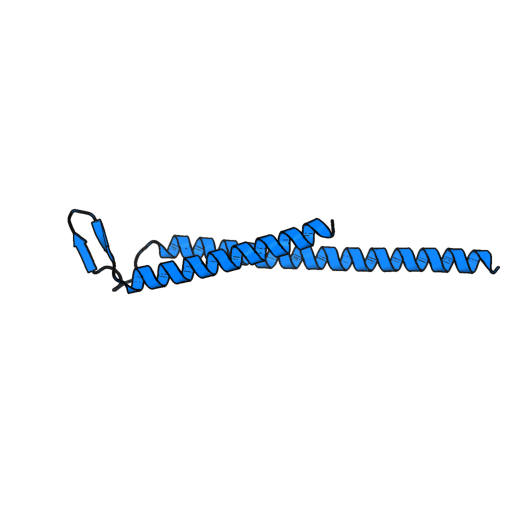 CA 1
ATOM 686 C C . GLU A 1 87 ? 4.567 -6.590 -4.144 1.00 98.62 87 GLU A C 1
ATOM 688 O O . GLU A 1 87 ? 5.573 -6.759 -4.834 1.00 98.62 87 GLU A O 1
ATOM 693 N N . ARG A 1 88 ? 3.540 -5.845 -4.581 1.00 98.50 88 ARG A N 1
ATOM 694 C CA . ARG A 1 88 ? 3.547 -5.189 -5.901 1.00 98.50 88 ARG A CA 1
ATOM 695 C C . ARG A 1 88 ? 4.623 -4.112 -6.024 1.00 98.50 88 ARG A C 1
ATOM 697 O O . ARG A 1 88 ? 5.348 -4.104 -7.017 1.00 98.50 88 ARG A O 1
ATOM 704 N N . CYS A 1 89 ? 4.766 -3.237 -5.025 1.00 98.69 89 CYS A N 1
ATOM 705 C CA . CYS A 1 89 ? 5.819 -2.217 -5.016 1.00 98.69 89 CYS A CA 1
ATOM 706 C C . CYS A 1 89 ? 7.217 -2.862 -5.022 1.00 98.69 89 CYS A C 1
ATOM 708 O O . CYS A 1 89 ? 8.076 -2.451 -5.800 1.00 98.69 89 CYS A O 1
ATOM 710 N N . GLU A 1 90 ? 7.443 -3.917 -4.234 1.00 98.62 90 GLU A N 1
ATOM 711 C CA . GLU A 1 90 ? 8.711 -4.657 -4.217 1.00 98.62 90 GLU A CA 1
ATOM 712 C C . GLU A 1 90 ? 9.023 -5.308 -5.570 1.00 98.62 90 GLU A C 1
ATOM 714 O O . GLU A 1 90 ? 10.144 -5.190 -6.072 1.00 98.62 90 GLU A O 1
ATOM 719 N N . GLN A 1 91 ? 8.037 -5.952 -6.200 1.00 98.56 91 GLN A N 1
ATOM 720 C CA . GLN A 1 91 ? 8.195 -6.561 -7.522 1.00 98.56 91 GLN A CA 1
ATOM 721 C C . GLN A 1 91 ? 8.496 -5.517 -8.603 1.00 98.56 91 GLN A C 1
ATOM 723 O O . GLN A 1 91 ? 9.398 -5.724 -9.420 1.00 98.56 91 GLN A O 1
ATOM 728 N N . ALA A 1 92 ? 7.790 -4.383 -8.595 1.00 98.38 92 ALA A N 1
ATOM 729 C CA . ALA A 1 92 ? 8.015 -3.299 -9.546 1.00 98.38 92 ALA A CA 1
ATOM 730 C C . ALA A 1 92 ? 9.405 -2.665 -9.363 1.00 98.38 92 ALA A C 1
ATOM 732 O O . ALA A 1 92 ? 10.148 -2.496 -10.331 1.00 98.38 92 ALA A O 1
ATOM 733 N N . MET A 1 93 ? 9.817 -2.421 -8.114 1.00 98.44 93 MET A N 1
ATOM 734 C CA . MET A 1 93 ? 11.164 -1.947 -7.787 1.00 98.44 93 MET A CA 1
ATOM 735 C C . MET A 1 93 ? 12.244 -2.937 -8.221 1.00 98.44 93 MET A C 1
ATOM 737 O O . MET A 1 93 ? 13.272 -2.529 -8.761 1.00 98.44 93 MET A O 1
ATOM 741 N N . LYS A 1 94 ? 12.024 -4.241 -8.016 1.00 98.31 94 LYS A N 1
ATOM 742 C CA . LYS A 1 94 ? 12.952 -5.275 -8.479 1.00 98.31 94 LYS A CA 1
ATOM 743 C C . LYS A 1 94 ? 13.092 -5.240 -10.001 1.00 98.31 94 LYS A C 1
ATOM 745 O O . LYS A 1 94 ? 14.215 -5.220 -10.493 1.00 98.31 94 LYS A O 1
ATOM 750 N N . ARG A 1 95 ? 11.978 -5.181 -10.738 1.00 97.19 95 ARG A N 1
ATOM 751 C CA . ARG A 1 95 ? 11.985 -5.105 -12.207 1.00 97.19 95 ARG A CA 1
ATOM 752 C C . ARG A 1 95 ? 12.748 -3.881 -12.708 1.00 97.19 95 ARG A C 1
ATOM 754 O O . ARG A 1 95 ? 13.552 -4.009 -13.624 1.00 97.19 95 ARG A O 1
ATOM 761 N N . TRP A 1 96 ? 12.522 -2.717 -12.104 1.00 97.62 96 TRP A N 1
ATOM 762 C CA . TRP A 1 96 ? 13.254 -1.500 -12.451 1.00 97.62 96 TRP A CA 1
ATOM 763 C C . TRP A 1 96 ? 14.760 -1.640 -12.187 1.00 97.62 96 TRP A C 1
ATOM 765 O O . TRP A 1 96 ? 15.571 -1.314 -13.051 1.00 97.62 96 TRP A O 1
ATOM 775 N N . ASN A 1 97 ? 15.140 -2.187 -11.029 1.00 96.75 97 ASN A N 1
ATOM 776 C CA . ASN A 1 97 ? 16.543 -2.415 -10.682 1.00 96.75 97 ASN A CA 1
ATOM 777 C C . ASN A 1 97 ? 17.235 -3.432 -11.602 1.00 96.75 97 ASN A C 1
ATOM 779 O O . ASN A 1 97 ? 18.414 -3.260 -11.886 1.00 96.75 97 ASN A O 1
ATOM 783 N N . ASP A 1 98 ? 16.527 -4.461 -12.074 1.00 96.00 98 ASP A N 1
ATOM 784 C CA . ASP A 1 98 ? 17.077 -5.472 -12.987 1.00 96.00 98 ASP A CA 1
ATOM 785 C C . ASP A 1 98 ? 17.377 -4.905 -14.396 1.00 96.00 98 ASP A C 1
ATOM 787 O O . ASP A 1 98 ? 18.159 -5.495 -15.142 1.00 96.00 98 ASP A O 1
ATOM 791 N N . LEU A 1 99 ? 16.753 -3.781 -14.774 1.00 93.62 99 LEU A N 1
ATOM 792 C CA . LEU A 1 99 ? 16.933 -3.116 -16.075 1.00 93.62 99 LEU A CA 1
ATOM 793 C C . LEU A 1 99 ? 17.982 -1.994 -16.058 1.00 93.62 99 LEU A C 1
ATOM 795 O O . LEU A 1 99 ? 18.388 -1.528 -17.126 1.00 93.62 99 LEU A O 1
ATOM 799 N N . LYS A 1 100 ? 18.376 -1.543 -14.866 1.00 87.12 100 LYS A N 1
ATOM 800 C CA . LYS A 1 100 ? 19.336 -0.458 -14.642 1.00 87.12 100 LYS A CA 1
ATOM 801 C C . LYS A 1 100 ? 20.779 -0.925 -14.831 1.00 87.12 100 LYS A C 1
ATOM 803 O O . LYS A 1 100 ? 21.550 -0.151 -15.442 1.00 87.12 100 LYS A O 1
#

Sequence (100 aa):
MKRLVFVFLLLAATALSAQERMSDLDQAYEDARVECTALKDLEARREQAREPLPGERLGTVAGKSRLTEKYFARQAMLEQDLESARERCEQAMKRWNDLK

Foldseek 3Di:
DVVVVVVVVVVVVVVVVVVVLVVQLVVLVVQLVVLVVVLVVLVVVLVVLPDDDPPQWPDADPNHTDGDVVSVVVNVVSVVVNVVSVVSSVVSVVSNVVSD

Secondary structure (DSSP, 8-state):
-HHHHHHHHHHHHHHHHHHHHHHHHHHHHHHHHHHHHHHHHHHHHHHHTTSPPTTSEEEEETTEEEEPHHHHHHHHHHHHHHHHHHHHHHHHHHHHHHH-